Protein AF-A0A1Q2YVX9-F1 (afdb_monomer_lite)

Sequence (39 aa):
MKFDTPATTNPIDQLRVVGQPLDRIDGRLKTTGHAPLCL

Foldseek 3Di:
DDDPDDDDDDPVVVVPPPPDPDDDPCNVCVVVVNDPDPD

Radius of gyration: 16.86 Å; chains: 1; bounding box: 35×16×41 Å

pLDDT: mean 82.18, std 9.23, range [46.94, 91.69]

Structure (mmCIF, N/CA/C/O backbone):
data_AF-A0A1Q2YVX9-F1
#
_entry.id   AF-A0A1Q2YVX9-F1
#
loop_
_atom_site.group_PDB
_atom_site.id
_atom_site.type_symbol
_atom_site.label_atom_id
_atom_site.label_alt_id
_atom_site.label_comp_id
_atom_site.label_asym_id
_atom_site.label_entity_id
_atom_site.label_seq_id
_atom_site.pdbx_PDB_ins_code
_atom_site.Cartn_x
_atom_site.Cartn_y
_atom_site.Cartn_z
_atom_site.occupancy
_atom_site.B_iso_or_equiv
_atom_site.auth_seq_id
_atom_site.auth_comp_id
_atom_site.auth_asym_id
_atom_site.auth_atom_id
_atom_site.pdbx_PDB_model_num
ATOM 1 N N . MET A 1 1 ? 8.792 1.864 16.753 1.00 73.75 1 MET A N 1
ATOM 2 C CA . MET A 1 1 ? 7.842 2.471 17.714 1.00 73.75 1 MET A CA 1
ATOM 3 C C . MET A 1 1 ? 7.387 1.400 18.692 1.00 73.75 1 MET A C 1
ATOM 5 O O . MET A 1 1 ? 7.436 0.234 18.321 1.00 73.75 1 MET A O 1
ATOM 9 N N . LYS A 1 2 ? 6.976 1.776 19.908 1.00 73.25 2 LYS A N 1
ATOM 10 C CA . LYS A 1 2 ? 6.388 0.849 20.883 1.00 73.25 2 LYS A CA 1
ATOM 11 C C . LYS A 1 2 ? 4.863 0.933 20.780 1.00 73.25 2 LYS A C 1
ATOM 13 O O . LYS A 1 2 ? 4.330 2.037 20.830 1.00 73.25 2 LYS A O 1
ATOM 18 N N . PHE A 1 3 ? 4.192 -0.196 20.567 1.00 83.00 3 PHE A N 1
ATOM 19 C CA . PHE A 1 3 ? 2.750 -0.268 20.313 1.00 83.00 3 PHE A CA 1
ATOM 20 C C . PHE A 1 3 ? 2.110 -1.234 21.317 1.00 83.00 3 PHE A C 1
ATOM 22 O O . PHE A 1 3 ? 1.831 -2.384 20.997 1.00 83.00 3 PHE A O 1
ATOM 29 N N . ASP A 1 4 ? 1.970 -0.776 22.562 1.00 87.31 4 ASP A N 1
ATOM 30 C CA . ASP A 1 4 ? 1.503 -1.611 23.681 1.00 87.31 4 ASP A CA 1
ATOM 31 C C . ASP A 1 4 ? -0.035 -1.578 23.851 1.00 87.31 4 ASP A C 1
ATOM 33 O O . ASP A 1 4 ? -0.600 -2.407 24.559 1.00 87.31 4 ASP A O 1
ATOM 37 N N . THR A 1 5 ? -0.729 -0.636 23.202 1.00 81.88 5 THR A N 1
ATOM 38 C CA . THR A 1 5 ? -2.193 -0.455 23.271 1.00 81.88 5 THR A CA 1
ATOM 39 C C . THR A 1 5 ? -2.850 -0.701 21.912 1.00 81.88 5 THR A C 1
ATOM 41 O O . THR A 1 5 ? -2.240 -0.369 20.893 1.00 81.88 5 THR A O 1
ATOM 44 N N . PRO A 1 6 ? -4.092 -1.223 21.860 1.00 82.25 6 PRO A N 1
ATOM 45 C CA . PRO A 1 6 ? -4.774 -1.482 20.596 1.00 82.25 6 PRO A CA 1
ATOM 46 C C . PRO A 1 6 ? -4.982 -0.200 19.778 1.00 82.25 6 PRO A C 1
ATOM 48 O O . PRO A 1 6 ? -5.225 0.878 20.322 1.00 82.25 6 PRO A O 1
ATOM 51 N N . ALA A 1 7 ? -4.903 -0.345 18.455 1.00 83.12 7 ALA A N 1
ATOM 52 C CA . ALA A 1 7 ? -5.185 0.714 17.495 1.00 83.12 7 ALA A CA 1
ATOM 53 C C . ALA A 1 7 ? -6.650 1.166 17.602 1.00 83.12 7 ALA A C 1
ATOM 55 O O . ALA A 1 7 ? -7.557 0.343 17.502 1.00 83.12 7 ALA A O 1
ATOM 56 N N . THR A 1 8 ? -6.880 2.467 17.7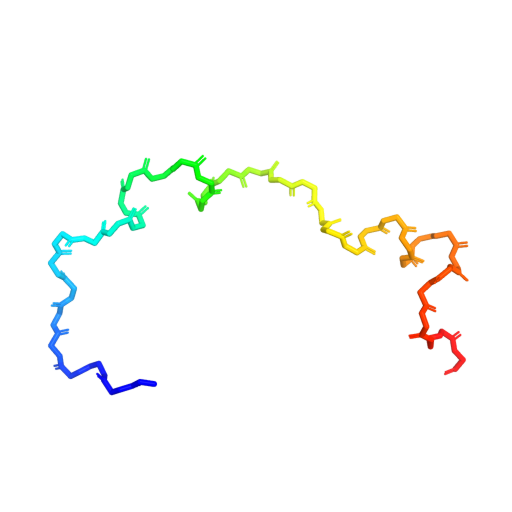83 1.00 85.00 8 THR A N 1
ATOM 57 C CA . THR A 1 8 ? -8.198 3.097 17.606 1.00 85.00 8 THR A CA 1
ATOM 58 C C . THR A 1 8 ? -8.320 3.604 16.159 1.00 85.00 8 THR A C 1
ATOM 60 O O . THR A 1 8 ? -7.801 2.963 15.247 1.00 85.00 8 THR A O 1
ATOM 63 N N . THR A 1 9 ? -8.980 4.738 15.912 1.00 85.81 9 THR A N 1
ATOM 64 C CA . THR A 1 9 ? -9.057 5.349 14.577 1.00 85.81 9 THR A CA 1
ATOM 65 C C . THR A 1 9 ? -7.698 5.890 14.147 1.00 85.81 9 THR A C 1
ATOM 67 O O . THR A 1 9 ? -7.158 6.802 14.774 1.00 85.81 9 THR A O 1
ATOM 70 N N . ASN A 1 10 ? -7.171 5.369 13.042 1.00 85.75 10 ASN A N 1
ATOM 71 C CA . ASN A 1 10 ? -5.902 5.791 12.470 1.00 85.75 10 ASN A CA 1
ATOM 72 C C . ASN A 1 10 ? -6.085 6.355 11.056 1.00 85.75 10 ASN A C 1
ATOM 74 O O . ASN A 1 10 ? -7.001 5.971 10.333 1.00 85.75 10 ASN A O 1
ATOM 78 N N . PRO A 1 11 ? -5.171 7.222 10.589 1.00 85.75 11 PRO A N 1
ATOM 79 C CA . PRO A 1 11 ? -5.228 7.756 9.226 1.00 85.75 11 PRO A CA 1
ATOM 80 C C . PRO A 1 11 ? -5.209 6.683 8.120 1.00 85.75 11 PRO A C 1
ATOM 82 O O . PRO A 1 11 ? -5.669 6.945 7.011 1.00 85.75 11 PRO A O 1
ATOM 85 N N . ILE A 1 12 ? -4.694 5.480 8.411 1.00 88.81 12 ILE A N 1
ATOM 86 C CA . ILE A 1 12 ? -4.644 4.341 7.476 1.00 88.81 12 ILE A CA 1
ATOM 87 C C . ILE A 1 12 ? -6.051 3.824 7.143 1.00 88.81 12 ILE A C 1
ATOM 89 O O . ILE A 1 12 ? -6.284 3.384 6.017 1.00 88.81 12 ILE A O 1
ATOM 93 N N . ASP A 1 13 ? -7.006 3.971 8.064 1.00 86.94 13 ASP A N 1
ATOM 94 C CA . ASP A 1 13 ? -8.387 3.498 7.903 1.00 86.94 13 ASP A CA 1
ATOM 95 C C . ASP A 1 13 ? -9.129 4.227 6.768 1.00 86.94 13 ASP A C 1
ATOM 97 O O . ASP A 1 13 ? -10.176 3.782 6.308 1.00 86.94 13 ASP A O 1
ATOM 101 N N . GLN A 1 14 ? -8.578 5.340 6.268 1.00 89.38 14 GLN A N 1
ATOM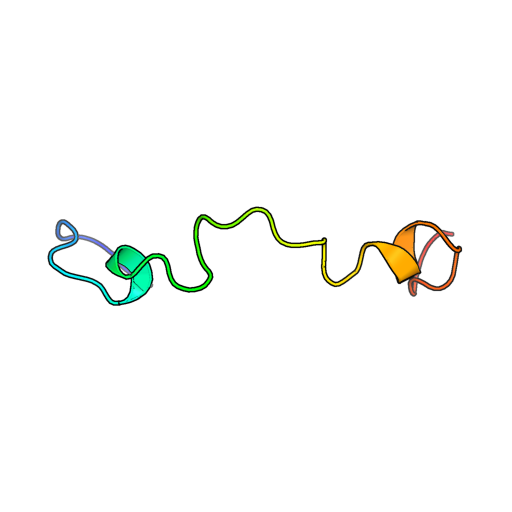 102 C CA . GLN A 1 14 ? -9.124 6.074 5.125 1.00 89.38 14 GLN A CA 1
ATOM 103 C C . GLN A 1 14 ? -8.911 5.359 3.781 1.00 89.38 14 GLN A C 1
ATOM 105 O O . GLN A 1 14 ? -9.505 5.778 2.790 1.00 89.38 14 GLN A O 1
ATOM 110 N N . LEU A 1 15 ? -8.033 4.346 3.719 1.00 87.81 15 LEU A N 1
ATOM 111 C CA . LEU A 1 15 ? -7.757 3.514 2.533 1.00 87.81 15 LEU A CA 1
ATOM 112 C C . LEU A 1 15 ? -7.498 4.296 1.225 1.00 87.81 15 LEU A C 1
ATOM 114 O O . LEU A 1 15 ? -7.753 3.822 0.117 1.00 87.81 15 LEU A O 1
ATOM 118 N N . ARG A 1 16 ? -6.974 5.524 1.337 1.00 88.00 16 ARG A N 1
ATOM 119 C CA . ARG A 1 16 ? -6.735 6.416 0.186 1.00 88.00 16 ARG A CA 1
ATOM 120 C C . ARG A 1 16 ? -5.593 5.959 -0.716 1.00 88.00 16 ARG A C 1
ATOM 122 O O . ARG A 1 16 ? -5.585 6.302 -1.889 1.00 88.00 16 ARG A O 1
ATOM 129 N N . VAL A 1 17 ? -4.617 5.257 -0.145 1.00 87.75 17 VAL A N 1
ATOM 130 C CA . VAL A 1 17 ? -3.395 4.785 -0.821 1.00 87.75 17 VAL A CA 1
ATOM 131 C C . VAL A 1 17 ? -3.051 3.391 -0.302 1.00 87.75 17 VAL A C 1
ATOM 133 O O . VAL A 1 17 ? -2.860 2.455 -1.071 1.00 87.75 17 VAL A O 1
ATOM 136 N N . VAL A 1 18 ? -3.031 3.232 1.024 1.00 86.88 18 VAL A N 1
ATOM 137 C CA . VAL A 1 18 ? -2.857 1.928 1.673 1.00 86.88 18 VAL A CA 1
ATOM 138 C C . VAL A 1 18 ? -4.084 1.057 1.390 1.00 86.88 18 VAL A C 1
ATOM 140 O O . VAL A 1 18 ? -5.209 1.502 1.594 1.00 86.88 18 VAL A O 1
ATOM 143 N N . GLY A 1 19 ? -3.860 -0.170 0.914 1.00 87.00 19 GLY A N 1
ATOM 144 C CA . GLY A 1 19 ? -4.918 -1.118 0.536 1.00 87.00 19 GLY A CA 1
ATOM 145 C C . GLY A 1 19 ? -5.294 -1.113 -0.951 1.00 87.00 19 GLY A C 1
ATOM 146 O O . GLY A 1 19 ? -6.060 -1.973 -1.376 1.00 87.00 19 GLY A O 1
ATOM 147 N N . GLN A 1 20 ? -4.742 -0.199 -1.756 1.00 91.69 20 GLN A N 1
ATOM 148 C CA . GLN A 1 20 ? -4.952 -0.169 -3.207 1.00 91.69 20 GLN A CA 1
ATOM 149 C C . GLN A 1 20 ? -3.845 -0.945 -3.949 1.00 91.69 20 GLN A C 1
ATOM 151 O O . GLN A 1 20 ? -2.686 -0.899 -3.524 1.00 91.69 20 GLN A O 1
ATOM 1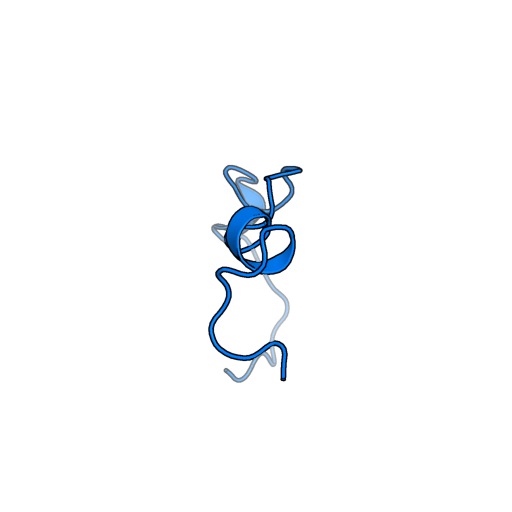56 N N . PRO A 1 21 ? -4.158 -1.645 -5.060 1.00 88.75 21 PRO A N 1
ATOM 157 C CA . PRO A 1 21 ? -3.172 -2.376 -5.854 1.00 88.75 21 PRO A CA 1
ATOM 158 C C . PRO A 1 21 ? -2.365 -1.410 -6.733 1.00 88.75 21 PRO A C 1
ATOM 160 O O . PRO A 1 21 ? -2.646 -1.235 -7.916 1.00 88.75 21 PRO A O 1
ATOM 163 N N . LEU A 1 22 ? -1.383 -0.744 -6.129 1.00 91.06 22 LEU A N 1
ATOM 164 C CA . LEU A 1 22 ? -0.483 0.176 -6.819 1.00 91.06 22 LEU A CA 1
ATOM 165 C C . LEU A 1 22 ? 0.704 -0.564 -7.432 1.00 91.06 22 LEU A C 1
ATOM 167 O O . LEU A 1 22 ? 1.197 -1.555 -6.885 1.00 91.06 22 LEU A O 1
ATOM 171 N N . ASP A 1 23 ? 1.200 -0.031 -8.545 1.00 89.06 23 ASP A N 1
ATOM 172 C CA . ASP A 1 23 ? 2.430 -0.516 -9.150 1.00 89.06 23 ASP A CA 1
ATOM 173 C C . ASP A 1 23 ? 3.606 -0.374 -8.186 1.00 89.06 23 ASP A C 1
ATOM 175 O O . ASP A 1 23 ? 3.743 0.594 -7.431 1.00 89.06 23 ASP A O 1
ATOM 179 N N . ARG A 1 24 ? 4.506 -1.353 -8.243 1.00 86.94 24 ARG A N 1
ATOM 180 C CA . ARG A 1 24 ? 5.720 -1.322 -7.441 1.00 86.94 24 ARG A CA 1
ATOM 181 C C . ARG A 1 24 ? 6.594 -0.143 -7.882 1.00 86.94 24 ARG A C 1
ATOM 183 O O . ARG A 1 24 ? 7.020 -0.094 -9.036 1.00 86.94 24 ARG A O 1
ATOM 190 N N . ILE A 1 25 ? 6.924 0.747 -6.945 1.00 86.88 25 ILE A N 1
ATOM 191 C CA . ILE A 1 25 ? 7.711 1.976 -7.175 1.00 86.88 25 ILE A CA 1
ATOM 192 C C . ILE A 1 25 ? 9.036 1.730 -7.915 1.00 86.88 25 ILE A C 1
ATOM 194 O O . ILE A 1 25 ? 9.445 2.503 -8.774 1.00 86.88 25 ILE A O 1
ATOM 198 N N . ASP A 1 26 ? 9.685 0.610 -7.624 1.00 83.75 26 ASP A N 1
ATOM 199 C CA . ASP A 1 26 ? 10.960 0.161 -8.174 1.00 83.75 26 ASP A CA 1
ATOM 200 C C . ASP A 1 26 ? 10.786 -0.949 -9.230 1.00 83.75 26 ASP A C 1
ATOM 202 O O . ASP A 1 26 ? 11.761 -1.535 -9.703 1.00 83.75 26 ASP A O 1
ATOM 206 N N . GLY A 1 27 ? 9.542 -1.237 -9.634 1.00 83.94 27 GLY A N 1
ATOM 207 C CA . GLY A 1 27 ? 9.175 -2.288 -10.581 1.00 83.94 27 GLY A CA 1
ATOM 208 C C . GLY A 1 27 ? 9.898 -2.165 -11.914 1.00 83.94 27 GLY A C 1
ATOM 209 O O . GLY A 1 27 ? 10.569 -3.109 -12.318 1.00 83.94 27 GLY A O 1
ATOM 210 N N . ARG A 1 28 ? 9.824 -0.986 -12.544 1.00 84.69 28 ARG A N 1
ATOM 211 C CA . ARG A 1 28 ? 10.475 -0.712 -13.834 1.00 84.69 28 ARG A CA 1
ATOM 212 C C . ARG A 1 28 ? 11.990 -0.881 -13.756 1.00 84.69 28 ARG A C 1
ATOM 214 O O . ARG A 1 28 ? 12.563 -1.582 -14.576 1.00 84.69 28 ARG A O 1
ATOM 221 N N . LEU A 1 29 ? 12.632 -0.278 -12.755 1.00 86.12 29 LEU A N 1
ATOM 222 C CA . LEU A 1 29 ? 14.091 -0.320 -12.623 1.00 86.12 29 LEU A CA 1
ATOM 223 C C . LEU A 1 29 ? 14.600 -1.757 -12.440 1.00 86.12 29 LEU A C 1
ATOM 225 O O . LEU A 1 29 ? 15.610 -2.133 -13.034 1.00 86.12 29 LEU A O 1
ATOM 229 N N . LYS A 1 30 ? 13.874 -2.576 -11.669 1.00 81.81 30 LYS A N 1
ATOM 230 C CA . LYS A 1 30 ? 14.223 -3.980 -11.420 1.00 81.81 30 LYS A CA 1
ATOM 231 C C . LYS A 1 30 ? 14.004 -4.901 -12.623 1.00 81.81 30 LYS A C 1
ATOM 233 O O . LYS A 1 30 ? 14.699 -5.904 -12.716 1.00 81.81 30 LYS A O 1
ATOM 238 N N . THR A 1 31 ? 13.068 -4.604 -13.528 1.00 81.69 31 THR A N 1
ATOM 239 C CA . THR A 1 31 ? 12.790 -5.465 -1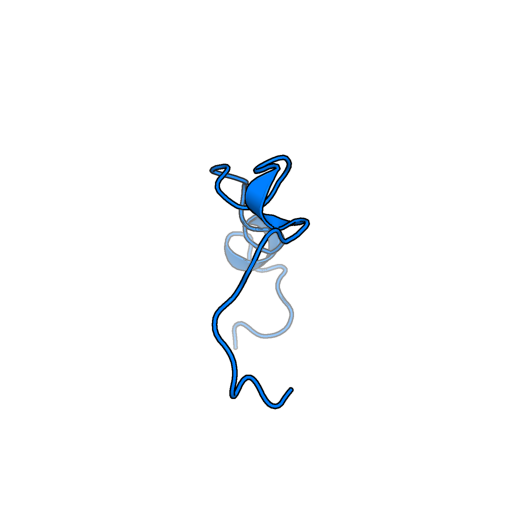4.697 1.00 81.69 31 THR A CA 1
ATOM 240 C C . THR A 1 31 ? 13.542 -5.057 -15.960 1.00 81.69 31 THR A C 1
ATOM 242 O O . THR A 1 31 ? 13.719 -5.888 -16.843 1.00 81.69 31 THR A O 1
ATOM 245 N N . THR A 1 32 ? 14.019 -3.813 -16.056 1.00 83.38 32 THR A N 1
ATOM 246 C CA . THR A 1 32 ? 14.775 -3.324 -17.222 1.00 83.38 32 THR A CA 1
ATOM 247 C C . THR A 1 32 ? 16.286 -3.270 -16.993 1.00 83.38 32 THR A C 1
ATOM 249 O O . THR A 1 32 ? 16.998 -2.715 -17.824 1.00 83.38 32 THR A O 1
ATOM 252 N N . GLY A 1 33 ? 16.799 -3.787 -15.871 1.00 78.19 33 GLY A N 1
ATOM 253 C CA . GLY A 1 33 ? 18.240 -3.800 -15.568 1.00 78.19 33 GLY A CA 1
ATOM 254 C C . GLY A 1 33 ? 18.830 -2.432 -15.203 1.00 78.19 33 GLY A C 1
ATOM 255 O O . GLY A 1 33 ? 20.036 -2.241 -15.298 1.00 78.19 33 GLY A O 1
ATOM 256 N N . HIS A 1 34 ? 17.987 -1.475 -14.801 1.00 76.00 34 HIS A N 1
ATOM 257 C CA . HIS A 1 34 ? 18.399 -0.119 -14.407 1.00 76.00 34 HIS A CA 1
ATOM 258 C C . HIS A 1 34 ? 18.453 0.068 -12.879 1.00 76.00 34 HIS A C 1
ATOM 260 O O . HIS A 1 34 ? 18.781 1.152 -12.399 1.00 76.00 34 HIS A O 1
ATOM 266 N N . ALA A 1 35 ? 18.095 -0.955 -12.097 1.00 81.50 35 ALA A N 1
ATOM 267 C CA . ALA A 1 35 ? 18.221 -0.922 -10.645 1.00 81.50 35 ALA A CA 1
ATOM 268 C C . ALA A 1 35 ? 19.707 -0.995 -10.237 1.00 81.50 35 ALA A C 1
ATOM 270 O O . ALA A 1 35 ? 20.435 -1.846 -10.754 1.00 81.50 35 ALA A O 1
ATOM 271 N N . PRO A 1 36 ? 20.169 -0.135 -9.310 1.00 74.12 36 PRO A N 1
ATOM 272 C CA . PRO A 1 36 ? 21.531 -0.198 -8.808 1.00 74.12 36 PRO A CA 1
ATOM 273 C C . PRO A 1 36 ? 21.690 -1.480 -7.980 1.00 74.12 36 PRO A C 1
ATOM 275 O O . PRO A 1 36 ? 21.048 -1.648 -6.946 1.00 74.12 36 PRO A O 1
ATOM 278 N N . LEU A 1 37 ? 22.562 -2.355 -8.481 1.00 66.75 37 LEU A N 1
ATOM 279 C CA . LEU A 1 37 ? 22.860 -3.730 -8.069 1.00 66.75 37 LEU A CA 1
ATOM 280 C C . LEU A 1 37 ? 21.899 -4.820 -8.590 1.00 66.75 37 LEU A C 1
ATOM 282 O O . LEU A 1 37 ? 20.869 -5.141 -7.999 1.00 66.75 37 LEU A O 1
ATOM 286 N N . CYS A 1 38 ? 22.331 -5.433 -9.694 1.00 52.16 38 CYS A N 1
ATOM 287 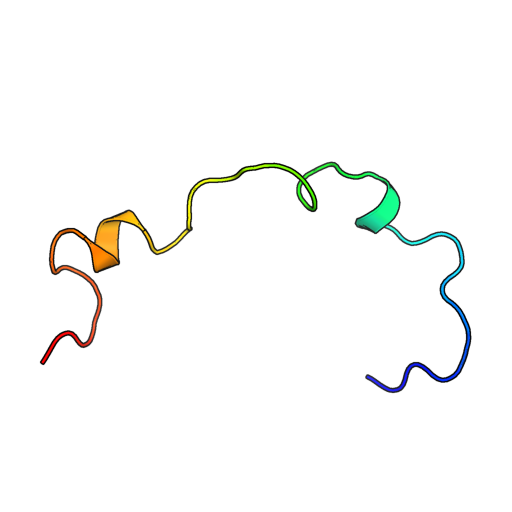C CA . CYS A 1 38 ? 21.883 -6.722 -10.226 1.00 52.16 38 CYS A CA 1
ATOM 288 C C . CYS A 1 38 ? 23.108 -7.554 -10.690 1.00 52.16 38 CYS A C 1
ATOM 290 O O .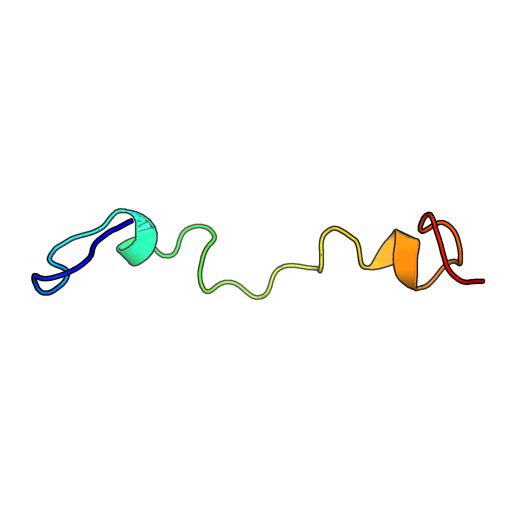 CYS A 1 38 ? 23.026 -8.280 -11.679 1.00 52.16 38 CYS A O 1
ATOM 292 N N . LEU A 1 39 ? 24.251 -7.366 -10.012 1.00 46.94 39 LEU A N 1
ATOM 293 C CA . LEU A 1 39 ? 25.483 -8.154 -10.146 1.00 46.94 39 LEU A CA 1
ATOM 294 C C . LEU A 1 39 ? 25.619 -9.071 -8.933 1.00 46.94 39 LEU A C 1
ATOM 296 O O . LEU A 1 39 ? 25.353 -8.567 -7.816 1.00 46.94 39 LEU A O 1
#

Secondary structure (DSSP, 8-state):
----S---S-GGGG-SSTTS-PPPTTHHHHHTT-SS---